Protein AF-A0A0G4NDV7-F1 (afdb_monomer)

Organism: Verticillium longisporum (NCBI:txid100787)

InterPro domains:
  IPR007145 Microtubule-associated protein, MAP65/Ase1/PRC1 [PTHR19321] (1-173)

pLDDT: mean 89.43, std 10.07, range [51.78, 98.06]

Mean predicted aligned error: 8.67 Å

Nearest PDB structures (foldseek):
  4l6y-assembly1_A  TM=6.689E-01  e=4.774E-05  Homo sapiens
  4l6y-assembly1_B  TM=6.711E-01  e=5.319E-05  Homo sapiens
  4l3i-assembly1_B  TM=6.789E-01  e=1.017E-04  Homo sapiens

Radius of gyration: 27.5 Å; Cα contacts (8 Å, |Δi|>4): 81; chains: 1; bounding box: 48×46×79 Å

Foldseek 3Di:
DVVLLVVLCVVVVPDPVVVVVLCVVLPDDDPVSVVSVVVSSVVSVVVCVVCLVVLLVVLLVLVVVLCVLVVPDPVRVVVLVLSPDPDRDPVSSVSSVVVSVVSVVVCVVCVVVSVLVVVLVVLVVLVVVLVVCVVDPVLVVCPDDVPDDNPPCPVVVSVVSVVCSVPVNVVSVVD

Solvent-accessible surface area (backbone atoms only — not comparable to full-atom values): 10126 Å² total; per-residue (Å²): 100,71,68,60,41,54,53,47,35,62,76,70,64,56,54,71,65,60,54,51,52,52,53,66,76,45,68,76,87,49,72,69,38,53,51,52,46,49,53,50,40,51,53,50,51,52,52,45,62,75,44,38,59,58,56,41,51,53,46,47,54,53,41,50,54,51,36,62,76,66,66,58,50,72,72,63,56,59,70,50,56,76,82,76,58,92,68,81,45,70,70,52,42,51,52,45,57,53,48,45,56,51,51,54,52,49,46,62,74,39,41,72,59,51,52,48,51,54,52,48,51,50,44,51,49,53,49,52,53,49,52,57,56,67,69,42,69,59,73,82,62,54,68,44,63,97,86,49,77,62,67,89,57,50,69,60,49,53,52,53,49,51,55,46,38,73,61,48,50,66,49,64,75,71,111

Structure (mmCIF, N/CA/C/O backbone):
data_AF-A0A0G4NDV7-F1
#
_entry.id   AF-A0A0G4NDV7-F1
#
loop_
_atom_site.group_PDB
_atom_site.id
_atom_site.type_symbol
_atom_site.label_atom_id
_atom_site.label_alt_id
_atom_site.label_comp_id
_atom_site.label_asym_id
_atom_site.label_entity_id
_atom_site.label_seq_id
_atom_site.pdbx_PDB_ins_code
_atom_site.Cartn_x
_atom_site.Cartn_y
_atom_site.Cartn_z
_atom_site.occupancy
_atom_site.B_iso_or_equiv
_atom_site.auth_seq_id
_atom_site.auth_comp_id
_atom_site.auth_asym_id
_atom_site.auth_atom_id
_atom_site.pdbx_PDB_model_num
ATOM 1 N N . LEU A 1 1 ? -10.153 -0.927 26.335 1.00 87.56 1 LEU A N 1
ATOM 2 C CA . LEU A 1 1 ? -11.016 0.203 25.924 1.00 87.56 1 LEU A CA 1
ATOM 3 C C . LEU A 1 1 ? -10.213 1.303 25.244 1.00 87.56 1 LEU A C 1
ATOM 5 O O . LEU A 1 1 ? -10.257 1.364 24.027 1.00 87.56 1 LEU A O 1
ATOM 9 N N . ARG A 1 2 ? -9.394 2.077 25.969 1.00 90.06 2 ARG A N 1
ATOM 10 C CA . ARG A 1 2 ? -8.620 3.187 25.383 1.00 90.06 2 ARG A CA 1
ATOM 11 C C . ARG A 1 2 ? -7.815 2.829 24.122 1.00 90.06 2 ARG A C 1
ATOM 13 O O . ARG A 1 2 ? -7.991 3.485 23.110 1.00 90.06 2 ARG A O 1
ATOM 20 N N . ALA A 1 3 ? -7.007 1.767 24.156 1.00 92.00 3 ALA A N 1
ATOM 21 C CA . ALA A 1 3 ? -6.219 1.348 22.989 1.00 92.00 3 ALA A CA 1
ATOM 22 C C . ALA A 1 3 ? -7.085 0.963 21.770 1.00 92.00 3 ALA A C 1
ATOM 24 O O . ALA A 1 3 ? -6.686 1.194 20.636 1.00 92.00 3 ALA A O 1
ATOM 25 N N . ALA A 1 4 ? -8.282 0.407 21.996 1.00 91.81 4 ALA A N 1
ATOM 26 C CA . ALA A 1 4 ? -9.210 0.060 20.918 1.00 91.81 4 ALA A CA 1
ATOM 27 C C . ALA A 1 4 ? -9.839 1.315 20.287 1.00 91.81 4 ALA A C 1
ATOM 29 O O . ALA A 1 4 ? -9.946 1.397 19.068 1.00 91.81 4 ALA A O 1
ATOM 30 N N . VAL A 1 5 ? -10.190 2.307 21.112 1.00 93.56 5 VAL A N 1
ATOM 31 C CA . VAL A 1 5 ? -10.668 3.623 20.655 1.00 93.56 5 VAL A CA 1
ATOM 32 C C . VAL A 1 5 ? -9.576 4.356 19.876 1.00 93.56 5 VAL A C 1
ATOM 34 O O . VAL A 1 5 ? -9.829 4.822 18.772 1.00 93.56 5 VAL A O 1
ATOM 37 N N . GLU A 1 6 ? -8.346 4.393 20.397 1.00 93.12 6 GLU A N 1
ATOM 38 C CA . GLU A 1 6 ? -7.205 5.016 19.713 1.00 93.12 6 GLU A CA 1
ATOM 39 C C . GLU A 1 6 ? -6.929 4.353 18.354 1.00 93.12 6 GLU A C 1
ATOM 41 O O . GLU A 1 6 ? -6.770 5.056 17.359 1.00 93.12 6 GLU A O 1
ATOM 46 N N . ALA A 1 7 ? -6.966 3.019 18.275 1.00 90.00 7 ALA A N 1
ATOM 47 C CA . ALA A 1 7 ? -6.807 2.302 17.010 1.00 90.00 7 ALA A CA 1
ATOM 48 C C . ALA A 1 7 ? -7.904 2.649 15.987 1.00 90.00 7 ALA A C 1
ATOM 50 O O . ALA A 1 7 ? -7.609 2.829 14.805 1.00 90.00 7 ALA A O 1
ATOM 51 N N . LEU A 1 8 ? -9.164 2.765 16.423 1.00 89.50 8 LEU A N 1
ATOM 52 C CA . LEU A 1 8 ? -10.262 3.161 15.539 1.00 89.50 8 LEU A CA 1
ATOM 53 C C . LEU A 1 8 ? -10.170 4.625 15.113 1.00 89.50 8 LEU A C 1
ATOM 55 O O . LEU A 1 8 ? -10.457 4.919 13.959 1.00 89.50 8 LEU A O 1
ATOM 59 N N . TRP A 1 9 ? -9.733 5.533 15.986 1.00 94.81 9 TRP A N 1
ATOM 60 C CA . TRP A 1 9 ? -9.498 6.925 15.607 1.00 94.81 9 TRP A CA 1
ATOM 61 C C . TRP A 1 9 ? -8.451 7.062 14.505 1.00 94.81 9 TRP A C 1
ATOM 63 O O . TRP A 1 9 ? -8.662 7.860 13.592 1.00 94.81 9 TRP A O 1
ATOM 73 N N . GLU A 1 10 ? -7.358 6.294 14.569 1.00 89.19 10 GLU A N 1
ATOM 74 C CA . GLU A 1 10 ? -6.357 6.272 13.496 1.00 89.19 10 GLU A CA 1
ATOM 75 C C . GLU A 1 10 ? -6.955 5.753 12.188 1.00 89.19 10 GLU A C 1
ATOM 77 O O . GLU A 1 10 ? -6.846 6.423 11.164 1.00 89.19 10 GLU A O 1
ATOM 82 N N . LYS A 1 11 ? -7.652 4.608 12.228 1.00 84.62 11 LYS A N 1
ATOM 83 C CA . LYS A 1 11 ? -8.267 4.014 11.029 1.00 84.62 11 LYS A CA 1
ATOM 84 C C . LYS A 1 11 ? -9.341 4.911 10.405 1.00 84.62 11 LYS A C 1
ATOM 86 O O . LYS A 1 11 ? -9.430 4.995 9.189 1.00 84.62 11 LYS A O 1
ATOM 91 N N . LEU A 1 12 ? -10.148 5.583 11.227 1.00 87.94 12 LEU A N 1
ATOM 92 C CA . LEU A 1 12 ? -11.235 6.465 10.784 1.00 87.94 12 LEU A CA 1
ATOM 93 C C . LEU A 1 12 ? -10.764 7.898 10.485 1.00 87.94 12 LEU A C 1
ATOM 95 O O . LEU A 1 12 ? -11.584 8.733 10.113 1.00 87.94 12 LEU A O 1
ATOM 99 N N . GLY A 1 13 ? -9.476 8.211 10.674 1.00 89.12 13 GLY A N 1
ATOM 100 C CA . GLY A 1 13 ? -8.935 9.543 10.400 1.00 89.12 13 GLY A CA 1
ATOM 101 C C . GLY A 1 13 ? -9.525 10.655 11.274 1.00 89.12 13 GLY A C 1
ATOM 102 O O . GLY A 1 13 ? -9.582 11.803 10.841 1.00 89.12 13 GLY A O 1
ATOM 103 N N . VAL A 1 14 ? -9.967 10.343 12.500 1.00 91.50 14 VAL A N 1
ATOM 104 C CA . VAL A 1 14 ? -10.573 11.333 13.414 1.00 91.50 14 VAL A CA 1
ATOM 105 C C . VAL A 1 14 ? -9.572 12.443 13.725 1.00 91.50 14 VAL A C 1
ATOM 107 O O . VAL A 1 14 ? -8.400 12.152 13.951 1.00 91.50 14 VAL A O 1
ATOM 110 N N . ASP A 1 15 ? -9.999 13.705 13.760 1.00 94.69 15 ASP A N 1
ATOM 111 C CA . ASP A 1 15 ? -9.076 14.829 13.934 1.00 94.69 15 ASP A CA 1
ATOM 112 C C . ASP A 1 15 ? -8.309 14.769 15.268 1.00 94.69 15 ASP A C 1
ATOM 114 O O . ASP A 1 15 ? -8.845 14.442 16.330 1.00 94.69 15 ASP A O 1
ATOM 118 N N . SER A 1 16 ? -7.029 15.143 15.232 1.00 90.81 16 SER A N 1
ATOM 119 C CA . SER A 1 16 ? -6.159 15.107 16.411 1.00 90.81 16 SER A CA 1
ATOM 120 C C . SER A 1 16 ? -6.626 16.037 17.543 1.00 90.81 16 SER A C 1
ATOM 122 O O . SER A 1 16 ? -6.352 15.758 18.715 1.00 90.81 16 SER A O 1
ATOM 124 N N . GLY A 1 17 ? -7.329 17.128 17.222 1.00 94.25 17 GLY A N 1
ATOM 125 C CA . GLY A 1 17 ? -7.952 18.031 18.184 1.00 94.25 17 GLY A CA 1
ATOM 126 C C . GLY A 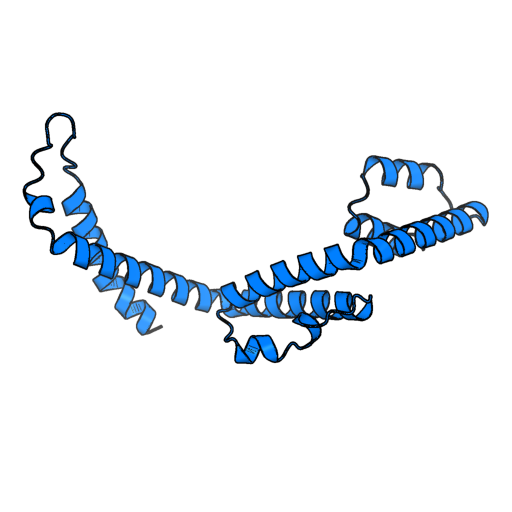1 17 ? -9.127 17.379 18.910 1.00 94.25 17 GLY A C 1
ATOM 127 O O . GLY A 1 17 ? -9.192 17.458 20.140 1.00 94.25 17 GLY A O 1
ATOM 128 N N . GLU A 1 18 ? -9.990 16.666 18.181 1.00 92.75 18 GLU A N 1
ATOM 129 C CA . GLU A 1 18 ? -11.097 15.880 18.750 1.00 92.75 18 GLU A CA 1
ATOM 130 C C . GLU A 1 18 ? -10.563 14.805 19.706 1.00 92.75 18 GLU A C 1
ATOM 132 O O . GLU A 1 18 ? -10.955 14.771 20.877 1.00 92.75 18 GLU A O 1
ATOM 137 N N . ARG A 1 19 ? -9.567 14.019 19.264 1.00 94.25 19 ARG A N 1
ATOM 138 C CA . ARG A 1 19 ? -8.914 12.986 20.093 1.00 94.25 19 ARG A CA 1
ATOM 139 C C . ARG A 1 19 ? -8.368 13.569 21.400 1.00 94.25 19 ARG A C 1
ATOM 141 O O . ARG A 1 19 ? -8.605 13.038 22.485 1.00 94.25 19 ARG A O 1
ATOM 148 N N . LYS A 1 20 ? -7.637 14.690 21.321 1.00 93.94 20 LYS A N 1
ATOM 149 C CA . LYS A 1 20 ? -7.052 15.354 22.501 1.00 93.94 20 LYS A CA 1
ATOM 150 C C . LYS A 1 20 ? -8.120 15.905 23.440 1.00 93.94 20 LYS A C 1
ATOM 152 O O . LYS A 1 20 ? -7.958 15.792 24.655 1.00 93.94 20 LYS A O 1
ATOM 157 N N . SER A 1 21 ? -9.182 16.501 22.901 1.00 95.19 21 SER A N 1
ATOM 158 C CA . SER A 1 21 ? -10.302 17.018 23.690 1.00 95.19 21 SER A CA 1
ATOM 159 C C . SER A 1 21 ? -10.967 15.897 24.494 1.00 95.19 21 SER A C 1
ATOM 161 O O . SER A 1 21 ? -11.078 15.999 25.718 1.00 95.19 21 SER A O 1
ATOM 163 N N . PHE A 1 22 ? -11.277 14.777 23.834 1.00 94.81 22 PHE A N 1
ATOM 164 C CA . PHE A 1 22 ? -11.865 13.600 24.471 1.00 94.81 22 PHE A CA 1
ATOM 165 C C . PHE A 1 22 ? -10.965 13.026 25.576 1.00 94.81 22 PHE A C 1
ATOM 167 O O . PHE A 1 22 ? -11.403 12.834 26.712 1.00 94.81 22 PHE A O 1
ATOM 174 N N . LEU A 1 23 ? -9.676 12.809 25.284 1.00 93.88 23 LEU A N 1
ATOM 175 C CA . LEU A 1 23 ? -8.715 12.288 26.266 1.00 93.88 23 LEU A CA 1
ATOM 176 C C . LEU A 1 23 ? -8.540 13.223 27.472 1.00 93.88 23 LEU A C 1
ATOM 178 O O . LEU A 1 23 ? -8.346 12.758 28.596 1.00 93.88 23 LEU A O 1
ATOM 182 N N . ASN A 1 24 ? -8.607 14.540 27.263 1.00 93.81 24 ASN A N 1
ATOM 183 C CA . ASN A 1 24 ? -8.515 15.519 28.343 1.00 93.81 24 ASN A CA 1
ATOM 184 C C . ASN A 1 24 ? -9.774 15.549 29.220 1.00 93.81 24 ASN A C 1
ATOM 186 O O . ASN A 1 24 ? -9.647 15.699 30.436 1.00 93.81 24 ASN A O 1
ATOM 190 N N . ALA A 1 25 ? -10.960 15.372 28.633 1.00 92.06 25 ALA A N 1
ATOM 191 C CA . ALA A 1 25 ? -12.232 15.307 29.358 1.00 92.06 25 ALA A CA 1
ATOM 192 C C . ALA A 1 25 ? -12.406 13.999 30.159 1.00 92.06 25 ALA A C 1
ATOM 194 O O . ALA A 1 25 ? -13.078 13.973 31.198 1.00 92.06 25 ALA A O 1
ATOM 195 N N . ASN A 1 26 ? -11.756 12.921 29.709 1.00 91.69 26 ASN A N 1
ATOM 196 C CA . ASN A 1 26 ? -11.893 11.570 30.258 1.00 91.69 26 ASN A CA 1
ATOM 197 C C . ASN A 1 26 ? -10.594 11.044 30.891 1.00 91.69 26 ASN A C 1
ATOM 199 O O . ASN A 1 26 ? -10.199 9.894 30.706 1.00 91.69 26 ASN A O 1
ATOM 203 N N . ARG A 1 27 ? -9.930 11.890 31.690 1.00 89.12 27 ARG A N 1
ATOM 204 C CA . ARG A 1 27 ? -8.762 11.496 32.494 1.00 89.12 27 ARG A CA 1
ATOM 205 C C . ARG A 1 27 ? -9.177 10.644 33.701 1.00 89.12 27 ARG A C 1
ATOM 207 O O . ARG A 1 27 ? -10.112 10.994 34.416 1.00 89.12 27 ARG A O 1
ATOM 214 N N . GLY A 1 28 ? -8.428 9.572 33.966 1.00 87.75 28 GLY A N 1
ATOM 215 C CA . GLY A 1 28 ? -8.652 8.658 35.095 1.00 87.75 28 GLY A CA 1
ATOM 216 C C . GLY A 1 28 ? -9.306 7.332 34.689 1.00 87.75 28 GLY A C 1
ATOM 217 O O . GLY A 1 28 ? -9.376 7.005 33.508 1.00 87.75 28 GLY A O 1
ATOM 218 N N . CYS A 1 29 ? -9.747 6.551 35.678 1.00 86.25 29 CYS A N 1
ATOM 219 C CA . CYS A 1 29 ? -10.294 5.198 35.496 1.00 86.25 29 CYS A CA 1
ATOM 220 C C . CYS A 1 29 ? -11.592 4.945 36.290 1.00 86.25 29 CYS A C 1
ATOM 222 O O . CYS A 1 29 ? -11.868 3.818 36.693 1.00 86.25 29 CYS A O 1
ATOM 224 N N . GLY A 1 30 ? -12.387 5.989 36.547 1.00 92.19 30 GLY A N 1
ATOM 225 C CA . GLY A 1 30 ? -13.683 5.848 37.211 1.00 92.19 30 GLY A CA 1
ATOM 226 C C . GLY A 1 30 ? -14.771 5.303 36.281 1.00 92.19 30 GLY A C 1
ATOM 227 O O . GLY A 1 30 ? -14.635 5.337 35.059 1.00 92.19 30 GLY A O 1
ATOM 228 N N . LEU A 1 31 ? -15.890 4.863 36.867 1.00 92.38 31 LEU A N 1
ATOM 229 C CA . LEU A 1 31 ? -17.064 4.347 36.142 1.00 92.38 31 LEU A CA 1
ATOM 230 C C . LEU A 1 31 ? -17.556 5.301 35.045 1.00 92.38 31 LEU A C 1
ATOM 232 O O . LEU A 1 31 ? -17.865 4.853 33.949 1.00 92.38 31 LEU A O 1
ATOM 236 N N . ARG A 1 32 ? -17.553 6.620 35.301 1.00 93.88 32 ARG A N 1
ATOM 237 C CA . ARG A 1 32 ? -17.895 7.617 34.273 1.00 93.88 32 ARG A CA 1
ATOM 238 C C . ARG A 1 32 ? -16.966 7.504 33.066 1.00 93.88 32 ARG A C 1
ATOM 240 O O . ARG A 1 32 ? -17.448 7.432 31.952 1.00 93.88 32 ARG A O 1
ATOM 247 N N . GLN A 1 33 ? -15.648 7.475 33.279 1.00 93.38 33 GLN A N 1
ATOM 248 C CA . GLN A 1 33 ? -14.694 7.387 32.170 1.00 93.38 33 GLN A CA 1
ATOM 249 C C . GLN A 1 33 ? -14.837 6.066 31.415 1.00 93.38 33 GLN A C 1
ATOM 251 O O . GLN A 1 33 ? -14.751 6.073 30.196 1.00 93.38 33 GLN A O 1
ATOM 256 N N . ILE A 1 34 ? -15.063 4.953 32.121 1.00 92.69 34 ILE A N 1
ATOM 257 C CA . ILE A 1 34 ? -15.289 3.650 31.484 1.00 92.69 34 ILE A CA 1
ATOM 258 C C . ILE A 1 34 ? -16.484 3.733 30.530 1.00 92.69 34 ILE A C 1
ATOM 260 O O . ILE A 1 34 ? -16.307 3.430 29.354 1.00 92.69 34 ILE A O 1
ATOM 264 N N . ASN A 1 35 ? -17.629 4.236 31.002 1.00 94.88 35 ASN A N 1
ATOM 265 C CA . ASN A 1 35 ? -18.830 4.389 30.178 1.00 94.88 35 ASN A CA 1
ATOM 266 C C . ASN A 1 35 ? -18.578 5.294 28.963 1.00 94.88 35 ASN A C 1
ATOM 268 O O . ASN A 1 35 ? -18.926 4.932 27.851 1.00 94.88 35 ASN A O 1
ATOM 272 N N . GLU A 1 36 ? -17.890 6.424 29.141 1.00 95.81 36 GLU A N 1
ATOM 273 C CA . GLU A 1 36 ? -17.568 7.339 28.033 1.00 95.81 36 GLU A CA 1
ATOM 274 C C . GLU A 1 36 ? -16.689 6.664 26.969 1.00 95.81 36 G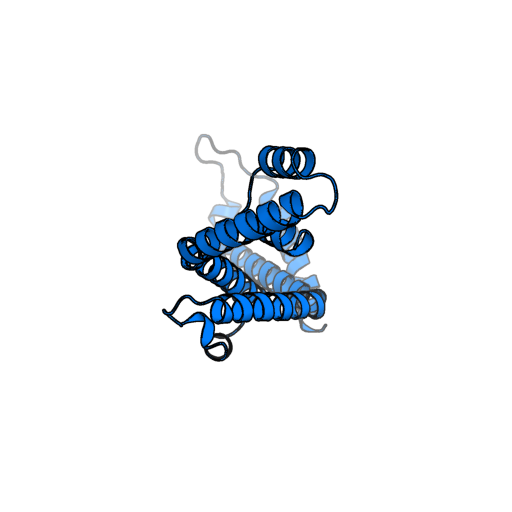LU A C 1
ATOM 276 O O . GLU A 1 36 ? -16.888 6.858 25.773 1.00 95.81 36 GLU A O 1
ATOM 281 N N . PHE A 1 37 ? -15.715 5.844 27.383 1.00 95.12 37 PHE A N 1
ATOM 282 C CA . PHE A 1 37 ? -14.899 5.067 26.448 1.00 95.12 37 PHE A CA 1
ATOM 283 C C . PHE A 1 37 ? -15.690 3.943 25.764 1.00 95.12 37 PHE A C 1
ATOM 285 O O . PHE A 1 37 ? -15.353 3.593 24.636 1.00 95.12 37 PHE A O 1
ATOM 292 N N . GLU A 1 38 ? -16.688 3.355 26.422 1.00 95.31 38 GLU A N 1
ATOM 293 C CA . GLU A 1 38 ? -17.580 2.354 25.822 1.00 95.31 38 GLU A CA 1
ATOM 294 C C . GLU A 1 38 ? -18.532 2.988 24.804 1.00 95.31 38 GLU A C 1
ATOM 296 O O . GLU A 1 38 ? -18.651 2.475 23.691 1.00 95.31 38 GLU A O 1
ATOM 301 N N . ASP A 1 39 ? -19.126 4.134 25.139 1.00 95.81 39 ASP A N 1
ATOM 302 C CA . ASP A 1 39 ? -19.997 4.905 24.249 1.00 95.81 39 ASP A CA 1
ATOM 303 C C . ASP A 1 39 ? -19.229 5.391 23.015 1.00 95.81 39 ASP A C 1
ATOM 305 O O . ASP A 1 39 ? -19.688 5.230 21.881 1.00 95.81 39 ASP A O 1
ATOM 309 N N . GLU A 1 40 ? -18.016 5.916 23.208 1.00 95.75 40 GLU A N 1
ATOM 310 C CA . GLU A 1 40 ? -17.153 6.323 22.098 1.00 95.75 40 GLU A CA 1
ATOM 311 C C . GLU A 1 40 ? -16.740 5.123 21.239 1.00 95.75 40 GLU A C 1
ATOM 313 O O . GLU A 1 40 ? -16.762 5.196 20.011 1.00 95.75 40 GLU A O 1
ATOM 318 N N . LEU A 1 41 ? -16.420 3.982 21.856 1.00 94.81 41 LEU A N 1
ATOM 319 C CA . LEU A 1 41 ? -16.113 2.760 21.117 1.00 94.81 41 LEU A CA 1
ATOM 320 C C . LEU A 1 41 ? -17.316 2.287 20.285 1.00 94.81 41 LEU A C 1
ATOM 322 O O . LEU A 1 41 ? -17.143 1.890 19.132 1.00 94.81 41 LEU A O 1
ATOM 326 N N . ALA A 1 42 ? -18.531 2.345 20.835 1.00 95.12 42 ALA A N 1
ATOM 327 C CA . ALA A 1 42 ? -19.756 2.005 20.119 1.00 95.12 42 ALA A CA 1
ATOM 328 C C . ALA A 1 42 ? -20.004 2.960 18.940 1.00 95.12 42 ALA A C 1
ATOM 330 O O . ALA A 1 42 ? -20.266 2.500 17.826 1.00 95.12 42 ALA A O 1
ATOM 331 N N . ARG A 1 43 ? -19.836 4.273 19.154 1.00 95.19 43 ARG A N 1
ATOM 332 C CA . ARG A 1 43 ? -19.934 5.297 18.102 1.00 95.19 43 ARG A CA 1
ATOM 333 C C . ARG A 1 43 ? -18.958 5.026 16.958 1.00 95.19 43 ARG A C 1
ATOM 335 O O . ARG A 1 43 ? -19.359 5.051 15.795 1.00 95.19 43 ARG A O 1
ATOM 342 N N . LEU A 1 44 ? -17.692 4.752 17.274 1.00 94.00 44 LEU A N 1
ATOM 343 C CA . LEU A 1 44 ? -16.658 4.493 16.271 1.00 94.00 44 LEU A CA 1
ATOM 344 C C . LEU A 1 44 ? -16.899 3.186 15.511 1.00 94.00 44 LEU A C 1
ATOM 346 O O . LEU A 1 44 ? -16.688 3.147 14.303 1.00 94.00 44 LEU A O 1
ATOM 350 N N . ASN A 1 45 ? -17.370 2.130 16.178 1.00 90.94 45 ASN A N 1
ATOM 351 C CA . ASN A 1 45 ? -17.723 0.879 15.504 1.00 90.94 45 ASN A CA 1
ATOM 352 C C . ASN A 1 45 ? -18.893 1.060 14.531 1.00 90.94 45 ASN A C 1
ATOM 354 O O . ASN A 1 45 ? -18.849 0.543 13.415 1.00 90.94 45 ASN A O 1
ATOM 358 N N . GLU A 1 46 ? -19.914 1.826 14.913 1.00 92.25 46 GLU A N 1
ATOM 359 C CA . GLU A 1 46 ? -21.027 2.129 14.014 1.00 92.25 46 GLU A CA 1
ATOM 360 C C . GLU A 1 46 ? -20.563 2.979 12.822 1.00 92.25 46 GLU A C 1
ATOM 362 O O . GLU A 1 46 ? -20.896 2.673 11.676 1.00 92.25 46 GLU A O 1
ATOM 367 N N . LEU A 1 47 ? -19.712 3.981 13.063 1.00 91.56 47 LEU A N 1
ATOM 368 C CA . LEU A 1 47 ? -19.116 4.780 11.993 1.00 91.56 47 LEU A CA 1
ATOM 369 C C . LEU A 1 47 ? -18.260 3.924 11.049 1.00 91.56 47 LEU A C 1
ATOM 371 O O . LEU A 1 47 ? -18.330 4.083 9.829 1.00 91.56 47 LEU A O 1
ATOM 375 N N . LYS A 1 48 ? -17.478 2.987 11.593 1.00 88.94 48 LYS A N 1
ATOM 376 C CA . LYS A 1 48 ? -16.700 2.028 10.804 1.00 88.94 48 LYS A CA 1
ATOM 377 C C . LYS A 1 48 ? -17.616 1.172 9.936 1.00 88.94 48 LYS A C 1
ATOM 379 O O . LYS A 1 48 ? -17.346 1.023 8.751 1.00 88.94 48 LYS A O 1
ATOM 384 N N . ARG A 1 49 ? -18.711 0.650 10.493 1.00 88.38 49 ARG A N 1
ATOM 385 C CA . ARG A 1 49 ? -19.683 -0.175 9.761 1.00 88.38 49 ARG A CA 1
ATOM 386 C C . ARG A 1 49 ? -20.327 0.590 8.604 1.00 88.38 49 ARG A C 1
ATOM 388 O O . ARG A 1 49 ? -20.474 0.036 7.520 1.00 88.38 49 ARG A O 1
ATOM 395 N N . GLN A 1 50 ? -20.670 1.860 8.813 1.00 90.06 50 GLN A N 1
ATOM 396 C CA . GLN A 1 50 ? -21.229 2.725 7.768 1.00 90.06 50 GLN A CA 1
ATOM 397 C C . GLN A 1 50 ? -20.227 2.987 6.633 1.00 90.06 50 GLN A C 1
ATOM 399 O O . GLN A 1 50 ? -20.604 2.998 5.462 1.00 90.06 50 GLN A O 1
ATOM 404 N N . ASN A 1 51 ? -18.944 3.129 6.969 1.00 90.00 51 ASN A N 1
ATOM 405 C CA . ASN A 1 51 ? -17.871 3.418 6.013 1.00 90.00 51 ASN A CA 1
ATOM 406 C C . ASN A 1 51 ? -17.090 2.175 5.562 1.00 90.00 51 ASN A C 1
ATOM 408 O O . ASN A 1 51 ? -16.066 2.298 4.898 1.00 90.00 51 ASN A O 1
ATOM 412 N N . LEU A 1 52 ? -17.561 0.971 5.894 1.00 91.69 52 LEU A N 1
ATOM 413 C CA . LEU A 1 52 ? -16.812 -0.267 5.679 1.00 91.69 52 LEU A CA 1
ATOM 414 C C . LEU A 1 52 ? -16.475 -0.516 4.208 1.00 91.69 52 LEU A C 1
ATOM 416 O O . LEU A 1 52 ? -15.398 -1.014 3.894 1.00 91.69 52 LEU A O 1
ATOM 420 N N . HIS A 1 53 ? -17.388 -0.126 3.321 1.00 91.12 53 HIS A N 1
ATOM 421 C CA . HIS A 1 53 ? -17.187 -0.191 1.882 1.00 91.12 53 HIS A CA 1
ATOM 422 C C . HIS A 1 53 ? -15.972 0.630 1.435 1.00 91.12 53 HIS A C 1
ATOM 424 O O . HIS A 1 53 ? -15.144 0.106 0.706 1.00 91.12 53 HIS A O 1
ATOM 430 N N . LEU A 1 54 ? -15.797 1.855 1.944 1.00 92.06 54 LEU A N 1
ATOM 431 C CA . LEU A 1 54 ? -14.646 2.699 1.608 1.00 92.06 54 LEU A CA 1
ATOM 432 C C . LEU A 1 54 ? -13.330 2.035 2.017 1.00 92.06 54 LEU A C 1
ATOM 434 O O . LEU A 1 54 ? -12.405 1.975 1.219 1.00 92.06 54 LEU A O 1
ATOM 438 N N . PHE A 1 55 ? -13.267 1.461 3.223 1.00 91.81 55 PHE A N 1
ATOM 439 C CA . PHE A 1 55 ? -12.056 0.784 3.694 1.00 91.81 55 PHE A CA 1
ATOM 440 C C . PHE A 1 55 ? -11.695 -0.443 2.857 1.00 91.81 55 PHE A C 1
ATOM 442 O O . PHE A 1 55 ? -10.518 -0.689 2.606 1.00 91.81 55 PHE A O 1
ATOM 449 N N . VAL A 1 56 ? -12.692 -1.225 2.439 1.00 94.88 56 VAL A N 1
ATOM 450 C CA . VAL A 1 56 ? -12.454 -2.391 1.581 1.00 94.88 56 VAL A CA 1
ATOM 451 C C . VAL A 1 56 ? -12.031 -1.954 0.181 1.00 94.88 56 VAL A C 1
ATOM 453 O O . VAL A 1 56 ? -11.092 -2.534 -0.352 1.00 94.88 56 VAL A O 1
ATOM 456 N N . GLU A 1 57 ? -12.655 -0.927 -0.398 1.00 94.69 57 GLU A N 1
ATOM 457 C CA . GLU A 1 57 ? -12.241 -0.406 -1.705 1.00 94.69 57 GLU A CA 1
ATOM 458 C C . GLU A 1 57 ? -10.821 0.176 -1.665 1.00 94.69 57 GLU A C 1
ATOM 460 O O . GLU A 1 57 ? -10.000 -0.168 -2.512 1.00 94.69 57 GLU A O 1
ATOM 465 N N . ASP A 1 58 ? -10.470 0.960 -0.644 1.00 94.44 58 ASP A N 1
ATOM 466 C CA . ASP A 1 58 ? -9.100 1.457 -0.450 1.00 94.44 58 ASP A CA 1
ATOM 467 C C . ASP A 1 58 ? -8.095 0.305 -0.310 1.00 94.44 58 ASP A C 1
ATOM 469 O O . ASP A 1 58 ? -7.013 0.324 -0.907 1.00 94.44 58 ASP A O 1
ATOM 473 N N . ALA A 1 59 ? -8.462 -0.743 0.433 1.00 95.94 59 ALA A N 1
ATOM 474 C CA . ALA A 1 59 ? -7.641 -1.940 0.554 1.00 95.94 59 ALA A CA 1
ATOM 475 C C . ALA A 1 59 ? -7.489 -2.673 -0.792 1.00 95.94 59 ALA A C 1
ATOM 477 O O . ALA A 1 59 ? -6.400 -3.155 -1.096 1.00 95.94 59 ALA A O 1
ATOM 478 N N . ARG A 1 60 ? -8.531 -2.723 -1.631 1.00 97.44 60 ARG A N 1
ATOM 479 C CA . ARG A 1 60 ? -8.464 -3.295 -2.989 1.00 97.44 60 ARG A CA 1
ATOM 480 C C . ARG A 1 60 ? -7.569 -2.489 -3.914 1.00 97.44 60 ARG A C 1
ATOM 482 O O . ARG A 1 60 ? -6.760 -3.087 -4.616 1.00 97.44 60 ARG A O 1
ATOM 489 N N . TYR A 1 61 ? -7.645 -1.159 -3.877 1.00 97.50 61 TYR A N 1
ATOM 490 C CA . TYR A 1 61 ? -6.698 -0.314 -4.606 1.00 97.50 61 TYR A CA 1
ATOM 491 C C . TYR A 1 61 ? -5.267 -0.615 -4.174 1.00 97.50 61 TYR A C 1
ATOM 493 O O . TYR A 1 61 ? -4.399 -0.827 -5.020 1.00 97.50 61 TYR A O 1
ATOM 501 N N . LYS A 1 62 ? -5.026 -0.719 -2.861 1.00 97.12 62 LYS A N 1
ATOM 502 C CA . LYS A 1 62 ? -3.691 -1.041 -2.358 1.00 97.12 62 LYS A CA 1
ATOM 503 C C . LYS A 1 62 ? -3.217 -2.427 -2.790 1.00 97.12 62 LYS A C 1
ATOM 505 O O . LYS A 1 62 ? -2.042 -2.613 -3.108 1.00 97.12 62 LYS A O 1
ATOM 510 N N . LEU A 1 63 ? -4.129 -3.391 -2.799 1.00 97.56 63 LEU A N 1
ATOM 511 C CA . LEU A 1 63 ? -3.871 -4.750 -3.241 1.00 97.56 63 LEU A CA 1
ATOM 512 C C . LEU A 1 63 ? -3.491 -4.782 -4.727 1.00 97.56 63 LEU A C 1
ATOM 514 O O . LEU A 1 63 ? -2.478 -5.386 -5.070 1.00 97.56 63 LEU A O 1
ATOM 518 N N . GLN A 1 64 ? -4.226 -4.055 -5.574 1.00 97.50 64 GLN A N 1
ATOM 519 C CA . GLN A 1 64 ? -3.923 -3.924 -6.998 1.00 97.50 64 GLN A CA 1
ATOM 520 C C . GLN A 1 64 ? -2.537 -3.307 -7.230 1.00 97.50 64 GLN A C 1
ATOM 522 O O . GLN A 1 64 ? -1.751 -3.856 -7.996 1.00 97.50 64 GLN A O 1
ATOM 527 N N . GLU A 1 65 ? -2.188 -2.226 -6.520 1.00 97.38 65 GLU A N 1
ATOM 528 C CA . GLU A 1 65 ? -0.843 -1.634 -6.609 1.00 97.38 65 GLU A CA 1
ATOM 529 C C . GLU A 1 65 ? 0.260 -2.653 -6.288 1.00 97.38 65 GLU A C 1
ATOM 531 O O . GLU A 1 65 ? 1.317 -2.666 -6.923 1.00 97.38 65 GLU A O 1
ATOM 536 N N . LEU A 1 66 ? 0.039 -3.493 -5.273 1.00 97.56 66 LEU A N 1
ATOM 537 C CA . LEU A 1 66 ? 0.999 -4.515 -4.866 1.00 97.56 66 LEU A CA 1
ATOM 538 C C . LEU A 1 66 ? 1.082 -5.650 -5.881 1.00 97.56 66 LEU A C 1
ATOM 540 O O . LEU A 1 66 ? 2.185 -6.113 -6.162 1.00 97.56 66 LEU A O 1
ATOM 544 N N . TRP A 1 67 ? -0.047 -6.079 -6.439 1.00 97.38 67 TRP A N 1
ATOM 545 C CA . TRP A 1 67 ? -0.089 -7.072 -7.506 1.00 97.38 67 TRP A CA 1
ATOM 546 C C . TRP A 1 67 ? 0.669 -6.602 -8.747 1.00 97.38 67 TRP A C 1
ATOM 548 O O . TRP A 1 67 ? 1.522 -7.339 -9.245 1.00 97.38 67 TRP A O 1
ATOM 558 N N . ASP A 1 68 ? 0.451 -5.357 -9.173 1.00 95.12 68 ASP A N 1
ATOM 559 C CA . ASP A 1 68 ? 1.160 -4.749 -10.300 1.00 95.12 68 ASP A CA 1
ATOM 560 C C . ASP A 1 68 ? 2.666 -4.647 -10.017 1.00 95.12 68 ASP A C 1
ATOM 562 O O . ASP A 1 68 ? 3.493 -5.032 -10.846 1.00 95.12 68 ASP A O 1
ATOM 566 N N . ALA A 1 69 ? 3.041 -4.178 -8.820 1.00 94.19 69 ALA A N 1
ATOM 567 C CA . ALA A 1 69 ? 4.440 -4.025 -8.414 1.00 94.19 69 ALA A CA 1
ATOM 568 C C . ALA A 1 69 ? 5.187 -5.361 -8.273 1.00 94.19 69 ALA A C 1
ATOM 570 O O . ALA A 1 69 ? 6.410 -5.410 -8.409 1.00 94.19 69 ALA A O 1
ATOM 571 N N . LEU A 1 70 ? 4.467 -6.439 -7.964 1.00 94.88 70 LEU A N 1
ATOM 572 C CA . LEU A 1 70 ? 5.005 -7.793 -7.859 1.00 94.88 70 LEU A CA 1
ATOM 573 C C . LEU A 1 70 ? 4.880 -8.588 -9.164 1.00 94.88 70 LEU A C 1
ATOM 575 O O . LEU A 1 70 ? 5.385 -9.710 -9.219 1.00 94.88 70 LEU A O 1
ATOM 579 N N . TYR A 1 71 ? 4.257 -8.007 -10.193 1.00 92.81 71 TYR A N 1
ATOM 580 C CA . TYR A 1 71 ? 3.977 -8.643 -11.477 1.00 92.81 71 TYR A CA 1
ATOM 581 C C . TYR A 1 71 ? 3.194 -9.958 -11.345 1.00 92.81 71 TYR A C 1
ATOM 583 O O . TYR A 1 71 ? 3.508 -10.927 -12.037 1.00 92.81 71 TYR A O 1
ATOM 591 N N . LEU A 1 72 ? 2.198 -9.995 -10.451 1.00 94.69 72 LEU A N 1
ATOM 592 C CA . LEU A 1 72 ? 1.315 -11.156 -10.327 1.00 94.69 72 LEU A CA 1
ATOM 593 C C . LEU A 1 72 ? 0.504 -11.349 -11.611 1.00 94.69 72 LEU A C 1
ATOM 595 O O . LEU A 1 72 ? 0.064 -10.390 -12.245 1.00 94.69 72 LEU A O 1
ATOM 599 N N . SER A 1 73 ? 0.307 -12.609 -11.977 1.00 95.19 73 SER A N 1
ATOM 600 C CA . SER A 1 73 ? -0.598 -13.009 -13.052 1.00 95.19 73 SER A CA 1
ATOM 601 C C . SER A 1 73 ? -2.061 -12.941 -12.610 1.00 95.19 73 SER A C 1
ATOM 603 O O . SER A 1 73 ? -2.363 -13.002 -11.420 1.00 95.19 73 SER A O 1
ATOM 605 N N . GLU A 1 74 ? -2.982 -12.863 -13.573 1.00 94.00 74 GLU A N 1
ATOM 606 C CA . GLU A 1 74 ? -4.426 -12.895 -13.293 1.00 94.00 74 GLU A CA 1
ATOM 607 C C . GLU A 1 74 ? -4.827 -14.158 -12.515 1.00 94.00 74 GLU A C 1
ATOM 609 O O . GLU A 1 74 ? -5.605 -14.070 -11.568 1.00 94.00 74 GLU A O 1
ATOM 614 N N . ASP A 1 75 ? -4.236 -15.310 -12.847 1.00 95.62 75 ASP A N 1
ATOM 615 C CA . ASP A 1 75 ? -4.485 -16.572 -12.145 1.00 95.62 75 ASP A CA 1
ATOM 616 C C . ASP A 1 75 ? -4.095 -16.481 -10.659 1.00 95.62 75 ASP A C 1
ATOM 618 O O . ASP A 1 75 ? -4.877 -16.874 -9.795 1.00 95.62 75 ASP A O 1
ATOM 622 N N . GLU A 1 76 ? -2.933 -15.897 -10.341 1.00 93.19 76 GLU A N 1
ATOM 623 C CA . GLU A 1 76 ? -2.490 -15.678 -8.954 1.00 93.19 76 GLU A CA 1
ATOM 624 C C . GLU A 1 76 ? -3.375 -14.662 -8.215 1.00 93.19 76 GLU A C 1
ATOM 626 O O . GLU A 1 76 ? -3.641 -14.822 -7.024 1.00 93.19 76 GLU A O 1
ATOM 631 N N . MET A 1 77 ? -3.858 -13.621 -8.903 1.00 94.06 77 MET A N 1
ATOM 632 C CA . MET A 1 77 ? -4.788 -12.646 -8.314 1.00 94.06 77 MET A CA 1
ATOM 633 C C . MET A 1 77 ? -6.125 -13.305 -7.944 1.00 94.06 77 MET A C 1
ATOM 635 O O . MET A 1 77 ? -6.694 -13.018 -6.888 1.00 9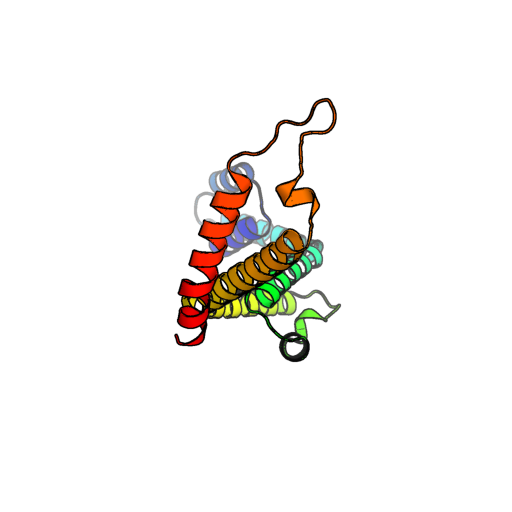4.06 77 MET A O 1
ATOM 639 N N . LEU A 1 78 ? -6.611 -14.226 -8.784 1.00 94.50 78 LEU A N 1
ATOM 640 C CA . LEU A 1 78 ? -7.861 -14.956 -8.567 1.00 94.50 78 LEU A CA 1
ATOM 641 C C . LEU A 1 78 ? -7.800 -15.937 -7.385 1.00 94.50 78 LEU A C 1
ATOM 643 O O . LEU A 1 78 ? -8.849 -16.279 -6.830 1.00 94.50 78 LEU A O 1
ATOM 647 N N . GLU A 1 79 ? -6.608 -16.355 -6.944 1.00 95.44 79 GLU A N 1
ATOM 648 C CA . GLU A 1 79 ? -6.458 -17.194 -5.746 1.00 95.44 79 GLU A CA 1
ATOM 649 C C . GLU A 1 79 ? -6.941 -16.475 -4.475 1.00 95.44 79 GLU A C 1
ATOM 651 O O . GLU A 1 79 ? -7.506 -17.103 -3.571 1.00 95.44 79 GLU A O 1
ATOM 656 N N . PHE A 1 80 ? -6.802 -15.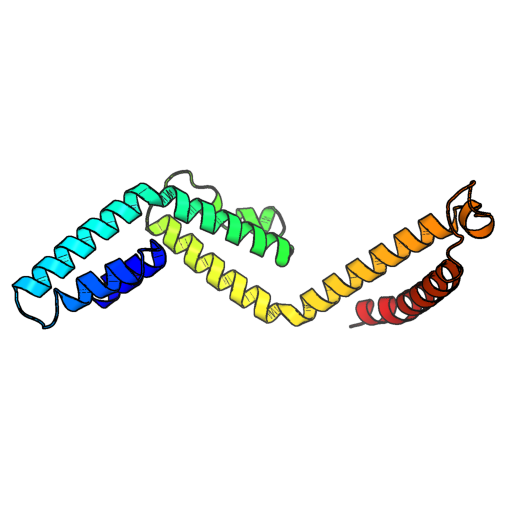146 -4.410 1.00 96.62 80 PHE A N 1
ATOM 657 C CA . PHE A 1 80 ? -7.335 -14.344 -3.312 1.00 96.62 80 PHE A CA 1
ATOM 658 C C . PHE A 1 80 ? -8.803 -13.969 -3.561 1.00 96.62 80 PHE A C 1
ATOM 660 O O . PHE A 1 80 ? -9.169 -12.813 -3.772 1.00 96.62 80 PHE A O 1
ATOM 667 N N . THR A 1 81 ? -9.676 -14.974 -3.456 1.00 95.69 81 THR A N 1
ATOM 668 C CA . THR A 1 81 ? -11.136 -14.825 -3.620 1.00 95.69 81 THR A CA 1
ATOM 669 C C . THR A 1 81 ? -11.789 -13.663 -2.843 1.00 95.69 81 THR A C 1
ATOM 671 O O . THR A 1 81 ? -12.734 -13.081 -3.385 1.00 95.69 81 THR A O 1
ATOM 674 N N . PRO A 1 82 ? -11.325 -13.240 -1.639 1.00 96.25 82 PRO A N 1
ATOM 675 C CA . PRO A 1 82 ? -11.918 -12.097 -0.943 1.00 96.25 82 PRO A CA 1
ATOM 676 C C . PRO A 1 82 ? -11.862 -10.776 -1.730 1.00 96.25 82 PRO A C 1
ATOM 678 O O . PRO A 1 82 ? -12.745 -9.935 -1.539 1.00 96.25 82 PRO A O 1
ATOM 681 N N . ALA A 1 83 ? -10.907 -10.597 -2.652 1.00 93.94 83 ALA A N 1
ATOM 682 C CA . ALA A 1 83 ? -10.838 -9.399 -3.496 1.00 93.94 83 ALA A CA 1
ATOM 683 C C . ALA A 1 83 ? -12.099 -9.179 -4.347 1.00 93.94 83 ALA A C 1
ATOM 685 O O . ALA A 1 83 ? -12.393 -8.041 -4.697 1.00 93.94 83 ALA A O 1
ATOM 686 N N . PHE A 1 84 ? -12.884 -10.228 -4.609 1.00 94.06 84 PHE A N 1
ATOM 687 C CA . PHE A 1 84 ? -14.041 -10.193 -5.512 1.00 94.06 84 PHE A CA 1
ATOM 688 C C . PHE A 1 84 ? -15.394 -10.302 -4.788 1.00 94.06 84 PHE A C 1
ATOM 690 O O . PHE A 1 84 ? -16.426 -10.498 -5.421 1.00 94.06 84 PHE A O 1
ATOM 697 N N . SER A 1 85 ? -15.411 -10.219 -3.454 1.00 94.62 85 SER A N 1
ATOM 698 C CA . SER A 1 85 ? -16.645 -10.313 -2.661 1.00 94.62 85 SER A CA 1
ATOM 699 C C . SER A 1 85 ? -17.423 -8.994 -2.620 1.00 94.62 85 SER A C 1
ATOM 701 O O . SER A 1 85 ? -16.899 -7.991 -2.146 1.00 94.62 85 SER A O 1
ATOM 703 N N . ASP A 1 86 ? -18.708 -8.992 -2.967 1.00 92.19 86 ASP A N 1
ATOM 704 C CA . ASP A 1 86 ? -19.566 -7.798 -2.827 1.00 92.19 86 ASP A CA 1
ATOM 705 C C . ASP A 1 86 ? -20.117 -7.600 -1.397 1.00 92.19 86 ASP A C 1
ATOM 707 O O . ASP A 1 86 ? -20.852 -6.652 -1.113 1.00 92.19 86 ASP A O 1
ATOM 711 N N . VAL A 1 87 ? -19.790 -8.508 -0.470 1.00 92.69 87 VAL A N 1
ATOM 712 C CA . VAL A 1 87 ? -20.299 -8.486 0.909 1.00 92.69 87 VAL A CA 1
ATOM 713 C C . VAL A 1 87 ? -19.282 -7.850 1.851 1.00 92.69 87 VAL A C 1
ATOM 715 O O . VAL A 1 87 ? -18.373 -8.513 2.355 1.00 92.69 87 VAL A O 1
ATOM 718 N N . TYR A 1 88 ? -19.481 -6.569 2.150 1.00 90.88 88 TYR A N 1
ATOM 719 C CA . TYR A 1 88 ? -18.645 -5.821 3.087 1.00 90.88 88 TYR A CA 1
ATOM 720 C C . TYR A 1 88 ? -18.865 -6.285 4.534 1.00 90.88 88 TYR A C 1
ATOM 722 O O . TYR A 1 88 ? -19.947 -6.133 5.102 1.00 90.88 88 TYR A O 1
ATOM 730 N N . SER A 1 89 ? -17.819 -6.847 5.141 1.00 92.25 89 SER A N 1
ATOM 731 C CA . SER A 1 89 ? -17.806 -7.295 6.538 1.00 92.25 89 SER A CA 1
ATOM 732 C C . SER A 1 89 ? -16.443 -7.037 7.184 1.00 92.25 89 SER A C 1
ATOM 734 O O . SER A 1 89 ? -15.439 -6.888 6.488 1.00 92.25 89 SER A O 1
ATOM 736 N N . ASP A 1 90 ? -16.392 -6.979 8.516 1.00 90.31 90 ASP A N 1
ATOM 737 C CA . ASP A 1 90 ? -15.122 -6.801 9.231 1.00 90.31 90 ASP A CA 1
ATOM 738 C C . ASP A 1 90 ? -14.131 -7.928 8.923 1.00 90.31 90 ASP A C 1
ATOM 740 O O . ASP A 1 90 ? -12.945 -7.668 8.743 1.00 90.31 90 ASP A O 1
ATOM 744 N N . ALA A 1 91 ? -14.625 -9.163 8.789 1.00 93.88 91 ALA A N 1
ATOM 745 C CA . ALA A 1 91 ? -13.814 -10.310 8.393 1.00 93.88 91 ALA A CA 1
ATOM 746 C C . ALA A 1 91 ? -13.237 -10.146 6.978 1.00 93.88 91 ALA A C 1
ATOM 748 O O . ALA A 1 91 ? -12.097 -10.538 6.730 1.00 93.88 91 ALA A O 1
ATOM 749 N N . LEU A 1 92 ? -14.002 -9.539 6.059 1.00 95.19 92 LEU A N 1
ATOM 750 C CA . LEU A 1 92 ? -13.517 -9.226 4.717 1.00 95.19 92 LEU A CA 1
ATOM 751 C C . LEU A 1 92 ? -12.380 -8.204 4.776 1.00 95.19 92 LEU A C 1
ATOM 753 O O . LEU A 1 92 ? -11.329 -8.433 4.182 1.00 95.19 92 LEU A O 1
ATOM 757 N N . LEU A 1 93 ? -12.575 -7.102 5.505 1.00 94.19 93 LEU A N 1
ATOM 758 C CA . LEU A 1 93 ? -11.551 -6.071 5.660 1.00 94.19 93 LEU A CA 1
ATOM 759 C C . LEU A 1 93 ? -10.283 -6.636 6.317 1.00 94.19 93 LEU A C 1
ATOM 761 O O . LEU A 1 93 ? -9.186 -6.396 5.825 1.00 94.19 93 LEU A O 1
ATOM 765 N N . GLU A 1 94 ? -10.419 -7.445 7.370 1.00 94.25 94 GLU A N 1
ATOM 766 C CA . GLU A 1 94 ? -9.276 -8.082 8.036 1.00 94.25 94 GLU A CA 1
ATOM 767 C C . GLU A 1 94 ? -8.504 -9.016 7.089 1.00 94.25 94 GLU A C 1
ATOM 769 O O . GLU A 1 94 ? -7.271 -9.034 7.101 1.00 94.25 94 GLU A O 1
ATOM 774 N N . ALA A 1 95 ? -9.207 -9.772 6.239 1.00 97.38 95 ALA A N 1
ATOM 775 C CA . ALA A 1 95 ? -8.565 -10.609 5.229 1.00 97.38 95 ALA A CA 1
ATOM 776 C C . ALA A 1 95 ? -7.729 -9.774 4.244 1.00 97.38 95 ALA A C 1
ATOM 778 O O . ALA A 1 95 ? -6.608 -10.169 3.927 1.00 97.38 95 ALA A O 1
ATOM 779 N N . HIS A 1 96 ? -8.231 -8.610 3.813 1.00 97.62 96 HIS A N 1
ATOM 780 C CA . HIS A 1 96 ? -7.480 -7.695 2.947 1.00 97.62 96 HIS A CA 1
ATOM 781 C C . HIS A 1 96 ? -6.270 -7.096 3.671 1.00 97.62 96 HIS A C 1
ATOM 783 O O . HIS A 1 96 ? -5.168 -7.136 3.135 1.00 97.62 96 HIS A O 1
ATOM 789 N N . GLU A 1 97 ? -6.440 -6.596 4.901 1.00 95.44 97 GLU A N 1
ATOM 790 C CA . GLU A 1 97 ? -5.339 -6.032 5.699 1.00 95.44 97 GLU A CA 1
ATOM 791 C C . GLU A 1 97 ? -4.201 -7.054 5.884 1.00 95.44 97 GLU A C 1
ATOM 793 O O . GLU A 1 97 ? -3.021 -6.723 5.748 1.00 95.44 97 GLU A O 1
ATOM 798 N N . ARG A 1 98 ? -4.548 -8.320 6.144 1.00 97.50 98 ARG A N 1
ATOM 799 C CA . ARG A 1 98 ? -3.574 -9.407 6.299 1.00 97.50 98 ARG A CA 1
ATOM 800 C C . ARG A 1 98 ? -2.852 -9.729 4.994 1.00 97.50 98 ARG A C 1
ATOM 802 O O . ARG A 1 98 ? -1.642 -9.953 5.013 1.00 97.50 98 ARG A O 1
ATOM 809 N N . GLU A 1 99 ? -3.583 -9.770 3.885 1.00 97.88 99 GLU A N 1
ATOM 810 C CA . GLU A 1 99 ? -3.003 -10.078 2.580 1.00 97.88 99 GLU A CA 1
ATOM 811 C C . GLU A 1 99 ? -2.089 -8.953 2.085 1.00 97.88 99 GLU A C 1
ATOM 813 O O . GLU A 1 99 ? -0.986 -9.224 1.613 1.00 97.88 99 GLU A O 1
ATOM 818 N N . ILE A 1 100 ? -2.477 -7.693 2.297 1.00 98.06 100 ILE A N 1
ATOM 819 C CA . ILE A 1 100 ? -1.626 -6.525 2.034 1.00 98.06 100 ILE A CA 1
ATOM 820 C C . ILE A 1 100 ? -0.314 -6.646 2.810 1.00 98.06 100 ILE A C 1
ATOM 822 O O . ILE A 1 100 ? 0.755 -6.590 2.206 1.00 98.06 100 ILE A O 1
ATOM 826 N N . ALA A 1 101 ? -0.372 -6.901 4.122 1.00 97.75 101 ALA A N 1
ATOM 827 C CA . ALA A 1 101 ? 0.833 -7.048 4.940 1.00 97.75 101 ALA A CA 1
ATOM 828 C C . ALA A 1 101 ? 1.738 -8.198 4.452 1.00 97.75 101 ALA A C 1
ATOM 830 O O . ALA A 1 101 ? 2.967 -8.081 4.447 1.00 97.75 101 ALA A O 1
ATOM 831 N N . ARG A 1 102 ? 1.141 -9.312 4.004 1.00 97.81 102 ARG A N 1
ATOM 832 C CA . ARG A 1 102 ? 1.877 -10.438 3.413 1.00 97.81 102 ARG A CA 1
ATOM 833 C C . ARG A 1 102 ? 2.581 -10.025 2.119 1.00 97.81 102 ARG A C 1
ATOM 835 O O . ARG A 1 102 ? 3.764 -10.324 1.954 1.00 97.81 102 ARG A O 1
ATOM 842 N N . LEU A 1 103 ? 1.879 -9.351 1.211 1.00 97.75 103 LEU A N 1
ATOM 843 C CA . LEU A 1 103 ? 2.422 -8.916 -0.077 1.00 97.75 103 LEU A CA 1
ATOM 844 C C . LEU A 1 103 ? 3.487 -7.828 0.079 1.00 97.75 103 LEU A C 1
ATOM 846 O O . LEU A 1 103 ? 4.496 -7.871 -0.622 1.00 97.75 103 LEU A O 1
ATOM 850 N N . GLU A 1 104 ? 3.330 -6.907 1.028 1.00 97.81 104 GLU A N 1
ATOM 851 C CA . GLU A 1 104 ? 4.363 -5.925 1.371 1.00 97.81 104 GLU A CA 1
ATOM 852 C C . GLU A 1 104 ? 5.650 -6.609 1.843 1.00 97.81 104 GLU A C 1
ATOM 854 O O . GLU A 1 104 ? 6.736 -6.283 1.360 1.00 97.81 104 GLU A O 1
ATOM 859 N N . ALA A 1 105 ? 5.540 -7.623 2.708 1.00 97.69 105 ALA A N 1
ATOM 860 C CA . ALA A 1 105 ? 6.695 -8.405 3.141 1.00 97.69 105 ALA A CA 1
ATOM 861 C C . ALA A 1 105 ? 7.359 -9.157 1.973 1.00 97.69 105 ALA A C 1
ATOM 863 O O . ALA A 1 105 ? 8.587 -9.193 1.875 1.00 97.69 105 ALA A O 1
ATOM 864 N N . VAL A 1 106 ? 6.567 -9.730 1.060 1.00 96.50 106 VAL A N 1
ATOM 865 C CA . VAL A 1 106 ? 7.081 -10.395 -0.151 1.00 96.50 106 VAL A CA 1
ATOM 866 C C . VAL A 1 106 ? 7.787 -9.400 -1.071 1.00 96.50 106 VAL A C 1
ATOM 868 O O . VAL A 1 106 ? 8.860 -9.705 -1.595 1.00 96.50 106 VAL A O 1
ATOM 871 N N . ARG A 1 107 ? 7.221 -8.206 -1.258 1.00 96.44 107 ARG A N 1
ATOM 872 C CA . ARG A 1 107 ? 7.818 -7.137 -2.063 1.00 96.44 107 ARG A CA 1
ATOM 873 C C . ARG A 1 107 ? 9.159 -6.699 -1.499 1.00 96.44 107 ARG A C 1
ATOM 875 O O . ARG A 1 107 ? 10.106 -6.576 -2.267 1.00 96.44 107 ARG A O 1
ATOM 882 N N . GLU A 1 108 ? 9.257 -6.531 -0.185 1.00 96.56 108 GLU A N 1
ATOM 883 C CA . GLU A 1 108 ? 10.516 -6.172 0.470 1.00 96.56 108 GLU A CA 1
ATOM 884 C C . GLU A 1 108 ? 11.576 -7.265 0.278 1.00 96.56 108 GLU A C 1
ATOM 886 O O . GLU A 1 108 ? 12.700 -6.990 -0.138 1.00 96.56 108 GLU A O 1
ATOM 891 N N . GLN A 1 109 ? 11.205 -8.534 0.472 1.00 96.12 109 GLN A N 1
ATOM 892 C CA . GLN A 1 109 ? 12.113 -9.667 0.249 1.00 96.12 109 GLN A CA 1
ATOM 893 C C . GLN A 1 109 ? 12.595 -9.759 -1.205 1.00 96.12 109 GLN A C 1
ATOM 895 O O . GLN A 1 109 ? 13.743 -10.123 -1.462 1.00 96.12 109 GLN A O 1
ATOM 900 N N . ARG A 1 110 ? 11.724 -9.435 -2.167 1.00 95.31 110 ARG A N 1
ATOM 901 C CA . ARG A 1 110 ? 12.016 -9.491 -3.607 1.00 95.31 110 ARG A CA 1
ATOM 902 C C . ARG A 1 110 ? 12.592 -8.189 -4.163 1.00 95.31 110 ARG A C 1
ATOM 904 O O . ARG A 1 110 ? 12.955 -8.166 -5.339 1.00 95.31 110 ARG A O 1
ATOM 911 N N . ALA A 1 111 ? 12.728 -7.138 -3.353 1.00 94.44 111 ALA A N 1
ATOM 912 C CA . ALA A 1 111 ? 13.162 -5.815 -3.798 1.00 94.44 111 ALA A CA 1
ATOM 913 C C . ALA A 1 111 ? 14.458 -5.825 -4.638 1.00 94.44 111 ALA A C 1
ATOM 915 O O . ALA A 1 111 ? 14.484 -5.142 -5.666 1.00 94.44 111 ALA A O 1
ATOM 916 N N . PRO A 1 112 ? 15.505 -6.621 -4.314 1.00 93.88 112 PRO A N 1
ATOM 917 C CA . PRO A 1 112 ? 16.710 -6.680 -5.143 1.00 93.88 112 PRO A CA 1
ATOM 918 C C . PRO A 1 112 ? 16.445 -7.202 -6.562 1.00 93.88 112 PRO A C 1
ATOM 920 O O . PRO A 1 112 ? 16.967 -6.654 -7.530 1.00 93.88 112 PRO A O 1
ATOM 923 N N . ILE A 1 113 ? 15.608 -8.234 -6.693 1.00 93.19 113 ILE A N 1
ATOM 924 C CA . ILE A 1 113 ? 15.267 -8.841 -7.986 1.00 93.19 113 ILE A CA 1
ATOM 925 C C . ILE A 1 113 ? 14.352 -7.906 -8.776 1.00 93.19 113 ILE A C 1
ATOM 927 O O . ILE A 1 113 ? 14.579 -7.684 -9.963 1.00 93.19 1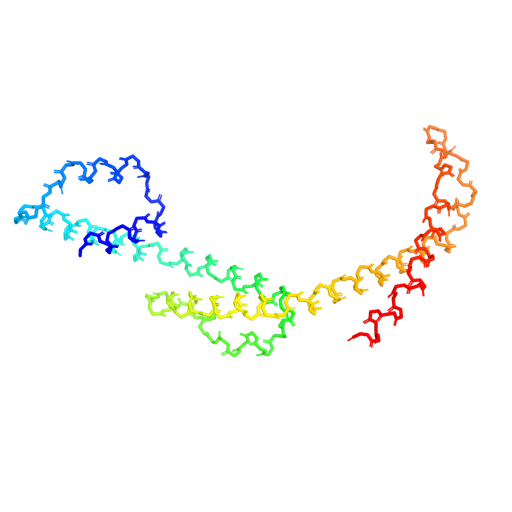13 ILE A O 1
ATOM 931 N N . LEU A 1 114 ? 13.357 -7.302 -8.122 1.00 93.44 114 LEU A N 1
ATOM 932 C CA . LEU A 1 114 ? 12.468 -6.325 -8.758 1.00 93.44 114 LEU A CA 1
ATOM 933 C C . LEU A 1 114 ? 13.258 -5.134 -9.320 1.00 93.44 114 LEU A C 1
ATOM 935 O O . LEU A 1 114 ? 13.023 -4.726 -10.453 1.00 93.44 114 LEU A O 1
ATOM 939 N N . ALA A 1 115 ? 14.278 -4.655 -8.602 1.00 92.56 115 ALA A N 1
ATOM 940 C CA . ALA A 1 115 ? 15.159 -3.600 -9.100 1.00 92.56 115 ALA A CA 1
ATOM 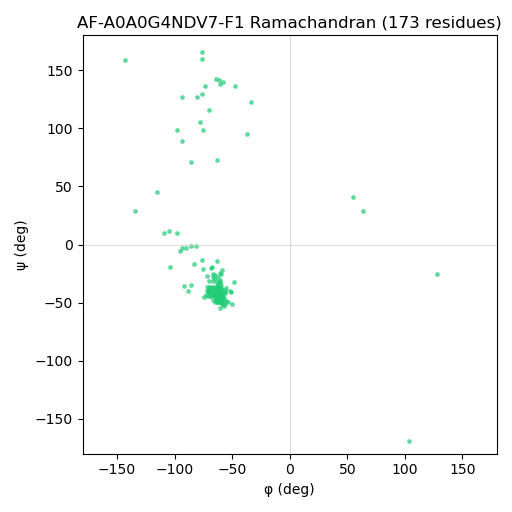941 C C . ALA A 1 115 ? 15.938 -4.012 -10.366 1.00 92.56 115 ALA A C 1
ATOM 943 O O . ALA A 1 115 ? 16.145 -3.186 -11.260 1.00 92.56 115 ALA A O 1
ATOM 944 N N . LEU A 1 116 ? 16.361 -5.279 -10.475 1.00 93.06 116 LEU A N 1
ATOM 945 C CA . LEU A 1 116 ? 16.980 -5.807 -11.697 1.00 93.06 116 LEU A CA 1
ATOM 946 C C . LEU A 1 116 ? 15.974 -5.870 -12.850 1.00 93.06 116 LEU A C 1
ATOM 948 O O . LEU A 1 116 ? 16.303 -5.447 -13.961 1.00 93.06 116 LEU A O 1
ATOM 95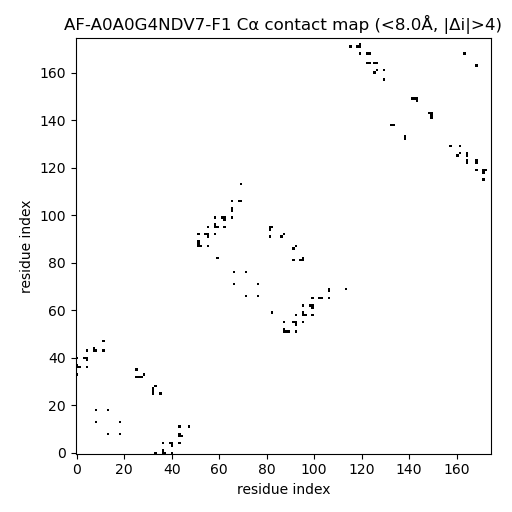2 N N . VAL A 1 117 ? 14.745 -6.324 -12.586 1.00 92.19 117 VAL A N 1
ATOM 953 C CA . VAL A 1 117 ? 13.655 -6.364 -13.574 1.00 92.19 117 VAL A CA 1
ATOM 954 C C . VAL A 1 117 ? 13.348 -4.963 -14.103 1.00 92.19 117 VAL A C 1
ATOM 956 O O . VAL A 1 117 ? 13.330 -4.760 -15.318 1.00 92.19 117 VAL A O 1
ATOM 959 N N . ASP A 1 118 ? 13.181 -3.979 -13.222 1.00 91.38 118 ASP A N 1
ATOM 960 C CA . ASP A 1 118 ? 12.882 -2.597 -13.606 1.00 91.38 118 ASP A CA 1
ATOM 961 C C . ASP A 1 118 ? 14.028 -1.981 -14.416 1.00 91.38 118 ASP A C 1
ATOM 963 O O . ASP A 1 118 ? 13.811 -1.316 -15.437 1.00 91.38 118 ASP A O 1
ATOM 967 N N . LYS A 1 119 ? 15.275 -2.263 -14.021 1.00 91.88 119 LYS A N 1
ATOM 968 C CA . LYS A 1 119 ? 16.460 -1.836 -14.766 1.00 91.88 119 LYS A CA 1
ATOM 969 C C . LYS A 1 119 ? 16.522 -2.479 -16.153 1.00 91.88 119 LYS A C 1
ATOM 971 O O . LYS A 1 119 ? 16.816 -1.788 -17.130 1.00 91.88 119 LYS A O 1
ATOM 976 N N . HIS A 1 120 ? 16.228 -3.774 -16.256 1.00 93.38 120 HIS A N 1
ATOM 977 C CA . HIS A 1 120 ? 16.174 -4.487 -17.529 1.00 93.38 120 HIS A CA 1
ATOM 978 C C . HIS A 1 120 ? 15.086 -3.913 -18.446 1.00 93.38 120 HIS A C 1
ATOM 980 O O . HIS A 1 120 ? 15.350 -3.640 -19.619 1.00 93.38 120 HIS A O 1
ATOM 986 N N . ARG A 1 121 ? 13.878 -3.683 -17.915 1.00 91.56 121 ARG A N 1
ATOM 987 C CA . ARG A 1 121 ? 12.753 -3.089 -18.653 1.00 91.56 121 ARG A CA 1
ATOM 988 C C . ARG A 1 121 ? 13.087 -1.691 -19.159 1.00 91.56 121 ARG A C 1
ATOM 990 O O . ARG A 1 121 ? 12.894 -1.427 -20.341 1.00 91.56 121 ARG A O 1
ATOM 997 N N . THR A 1 122 ? 13.672 -0.848 -18.311 1.00 92.69 122 THR A N 1
ATOM 998 C CA . THR A 1 122 ? 14.098 0.510 -18.688 1.00 92.69 122 THR A CA 1
ATOM 999 C C . THR A 1 122 ? 15.122 0.477 -19.821 1.00 92.69 122 THR A C 1
ATOM 1001 O O . THR A 1 122 ? 14.941 1.130 -20.839 1.00 92.69 122 THR A O 1
ATOM 1004 N N . LEU A 1 123 ? 16.173 -0.341 -19.702 1.00 92.31 123 LEU A N 1
ATOM 1005 C CA . LEU A 1 123 ? 17.200 -0.442 -20.746 1.00 92.31 123 LEU A CA 1
ATOM 1006 C C . LEU A 1 123 ? 16.670 -1.049 -22.053 1.00 92.31 123 LEU A C 1
ATOM 1008 O O . LEU A 1 123 ? 17.158 -0.709 -23.130 1.00 92.31 123 LEU A O 1
ATOM 1012 N N . THR A 1 124 ? 15.695 -1.955 -21.965 1.00 92.81 124 THR A N 1
ATOM 1013 C CA . THR A 1 124 ? 15.019 -2.529 -23.137 1.00 92.81 124 THR A CA 1
ATOM 1014 C C . THR A 1 124 ? 14.168 -1.474 -23.837 1.00 92.81 124 THR A C 1
ATOM 1016 O O . THR A 1 124 ? 14.253 -1.334 -25.053 1.00 92.81 124 THR A O 1
ATOM 1019 N N . HIS A 1 125 ? 13.419 -0.682 -23.072 1.00 93.62 125 HIS A N 1
ATOM 1020 C CA . HIS A 1 125 ? 12.646 0.436 -23.595 1.00 93.62 125 HIS A CA 1
ATOM 1021 C C . HIS A 1 125 ? 13.551 1.491 -24.253 1.00 93.62 125 HIS A C 1
ATOM 1023 O O . HIS A 1 125 ? 13.360 1.808 -25.425 1.00 93.62 125 HIS A O 1
ATOM 1029 N N . ASP A 1 126 ? 14.613 1.924 -23.565 1.00 91.75 126 ASP A N 1
ATOM 1030 C CA . ASP A 1 126 ? 15.613 2.862 -24.093 1.00 91.75 126 ASP A CA 1
ATOM 1031 C C . ASP A 1 126 ? 16.239 2.359 -25.407 1.00 91.75 126 ASP A C 1
ATOM 1033 O O . ASP A 1 126 ? 16.531 3.136 -26.320 1.00 91.75 126 ASP A O 1
ATOM 1037 N N . ARG A 1 127 ? 16.474 1.044 -25.520 1.00 92.50 127 ARG A N 1
ATOM 1038 C CA . ARG A 1 127 ? 16.984 0.410 -26.744 1.00 92.50 127 ARG A CA 1
ATOM 1039 C C . ARG A 1 127 ? 15.993 0.542 -27.889 1.00 92.50 127 ARG A C 1
ATOM 1041 O O . ARG A 1 127 ? 16.416 0.855 -29.002 1.00 92.50 127 ARG A O 1
ATOM 1048 N N . ASP A 1 128 ? 14.719 0.286 -27.630 1.00 92.50 128 ASP A N 1
ATOM 1049 C CA . ASP A 1 128 ? 13.675 0.303 -28.649 1.00 92.50 128 ASP A CA 1
ATOM 1050 C C . ASP A 1 128 ? 13.397 1.741 -29.120 1.00 92.50 128 ASP A C 1
ATOM 1052 O O . ASP A 1 128 ? 13.336 1.992 -30.327 1.00 92.50 128 ASP A O 1
ATOM 1056 N N . GLU A 1 129 ? 13.378 2.716 -28.205 1.00 91.06 129 GLU A N 1
ATOM 1057 C CA . GLU A 1 129 ? 13.304 4.146 -28.539 1.00 91.06 129 GLU A CA 1
ATOM 1058 C C . GLU A 1 129 ? 14.525 4.625 -29.338 1.00 91.06 129 GLU A C 1
ATOM 1060 O O . GLU A 1 129 ? 14.408 5.352 -30.335 1.00 91.06 129 GLU A O 1
ATOM 1065 N N . LEU A 1 130 ? 15.727 4.201 -28.938 1.00 89.38 130 LEU A N 1
ATOM 1066 C CA . LEU A 1 130 ? 16.952 4.517 -29.663 1.00 89.38 130 LEU A CA 1
ATOM 1067 C C . LEU A 1 130 ? 16.948 3.894 -31.066 1.00 89.38 130 LEU A C 1
ATOM 1069 O O . LEU A 1 130 ? 17.389 4.530 -32.023 1.00 89.38 130 LEU A O 1
ATOM 1073 N N . ALA A 1 131 ? 16.458 2.663 -31.210 1.00 89.56 131 ALA A N 1
ATOM 1074 C CA . ALA A 1 131 ? 16.326 2.008 -32.504 1.00 89.56 131 ALA A CA 1
ATOM 1075 C C . ALA A 1 131 ? 15.355 2.781 -33.409 1.00 89.56 131 ALA A C 1
ATOM 1077 O O . ALA A 1 131 ? 15.740 3.135 -34.526 1.00 89.56 131 ALA A O 1
ATOM 1078 N N . ALA A 1 132 ? 14.169 3.130 -32.902 1.00 88.31 132 ALA A N 1
ATOM 1079 C CA . ALA A 1 132 ? 13.163 3.904 -33.627 1.00 88.31 132 ALA A CA 1
ATOM 1080 C C . ALA A 1 132 ? 13.703 5.274 -34.072 1.00 88.31 132 ALA A C 1
ATOM 1082 O O . ALA A 1 132 ? 13.681 5.611 -35.256 1.00 88.31 132 ALA A O 1
ATOM 1083 N N . SER A 1 133 ? 14.290 6.036 -33.145 1.00 84.56 133 SER A N 1
ATOM 1084 C CA . SER A 1 133 ? 14.899 7.336 -33.451 1.00 84.56 133 SER A CA 1
ATOM 1085 C C . SER A 1 133 ? 16.109 7.232 -34.381 1.00 84.56 133 SER A C 1
ATOM 1087 O O . SER A 1 133 ? 16.398 8.180 -35.104 1.00 84.56 133 SER A O 1
ATOM 1089 N N . SER A 1 134 ? 16.822 6.100 -34.408 1.00 81.50 134 SER A N 1
ATOM 1090 C CA . SER A 1 134 ? 17.964 5.899 -35.309 1.00 81.50 134 SER A CA 1
ATOM 1091 C C . SER A 1 134 ? 17.601 5.646 -36.765 1.00 81.50 134 SER A C 1
ATOM 1093 O O . SER A 1 134 ? 18.433 5.902 -37.637 1.00 81.50 134 SER A O 1
ATOM 1095 N N . GLN A 1 135 ? 16.369 5.212 -37.026 1.00 82.00 135 GLN A N 1
ATOM 1096 C CA . GLN A 1 135 ? 15.844 5.017 -38.376 1.00 82.00 135 GLN A CA 1
ATOM 1097 C C . GLN A 1 135 ? 15.319 6.318 -39.006 1.00 82.00 135 GLN A C 1
ATOM 1099 O O . GLN A 1 135 ? 15.178 6.398 -40.224 1.00 82.00 135 GLN A O 1
ATOM 1104 N N . ASP A 1 136 ? 15.079 7.360 -38.207 1.00 79.62 136 ASP A N 1
ATOM 1105 C CA . ASP A 1 136 ? 14.606 8.655 -38.692 1.00 79.62 136 ASP A CA 1
ATOM 1106 C C . ASP A 1 136 ? 15.744 9.480 -39.324 1.00 79.62 136 ASP A C 1
ATOM 1108 O O . ASP A 1 136 ? 16.573 10.074 -38.635 1.00 79.62 136 ASP A O 1
ATOM 1112 N N . ALA A 1 137 ? 15.774 9.574 -40.657 1.00 71.75 137 ALA A N 1
ATOM 1113 C CA . ALA A 1 137 ? 16.772 10.357 -41.393 1.00 71.75 137 ALA A CA 1
ATOM 1114 C C . ALA A 1 137 ? 16.750 11.863 -41.047 1.00 71.75 137 ALA A C 1
ATOM 1116 O O . ALA A 1 137 ? 17.778 12.544 -41.167 1.00 71.75 137 ALA A O 1
ATOM 1117 N N . SER A 1 138 ? 15.617 12.390 -40.564 1.00 72.12 138 SER A N 1
ATOM 1118 C CA . SER A 1 138 ? 15.489 13.791 -40.149 1.00 72.12 138 SER A CA 1
ATOM 1119 C C . SER A 1 138 ? 16.321 14.111 -38.899 1.00 72.12 138 SER A C 1
ATOM 1121 O O . SER A 1 138 ? 16.716 15.261 -38.698 1.00 72.12 138 SER A O 1
ATOM 1123 N N . ARG A 1 139 ? 16.724 13.095 -38.122 1.00 71.25 139 ARG A N 1
ATOM 1124 C CA . ARG A 1 139 ? 17.580 13.240 -36.931 1.00 71.25 139 ARG A CA 1
ATOM 1125 C C . ARG A 1 139 ? 18.956 13.845 -37.224 1.00 71.25 139 ARG A C 1
ATOM 1127 O O . ARG A 1 139 ? 19.528 14.520 -36.372 1.00 71.25 139 ARG A O 1
ATOM 1134 N N . LEU A 1 140 ? 19.498 13.578 -38.418 1.00 67.19 140 LEU A N 1
ATOM 1135 C CA . LEU A 1 140 ? 20.799 14.079 -38.880 1.00 67.19 140 LEU A CA 1
ATOM 1136 C C . LEU A 1 140 ? 20.661 15.466 -39.515 1.00 67.19 140 LEU A C 1
ATOM 1138 O O . LEU A 1 140 ? 21.555 16.304 -39.399 1.00 67.19 140 LEU A O 1
ATOM 1142 N N . MET A 1 141 ? 19.530 15.678 -40.190 1.00 64.56 141 MET A N 1
ATOM 1143 C CA . MET A 1 141 ? 19.257 16.814 -41.064 1.00 64.56 141 MET A CA 1
ATOM 1144 C C . MET A 1 141 ? 18.312 17.848 -40.444 1.00 64.56 141 MET A C 1
ATOM 1146 O O . MET A 1 141 ? 17.874 18.738 -41.170 1.00 64.56 141 MET A O 1
ATOM 1150 N N . MET A 1 142 ? 18.015 17.779 -39.135 1.00 57.59 142 MET A N 1
ATOM 1151 C CA . MET A 1 142 ? 17.276 18.809 -38.386 1.00 57.59 142 MET A CA 1
ATOM 1152 C C . MET A 1 142 ? 18.069 20.129 -38.366 1.00 57.59 142 MET A C 1
ATOM 1154 O O . MET A 1 142 ? 18.669 20.567 -37.382 1.00 57.59 142 MET A O 1
ATOM 1158 N N . ARG A 1 143 ? 18.088 20.783 -39.523 1.00 52.88 143 ARG A N 1
ATOM 1159 C CA . ARG A 1 143 ? 18.304 22.202 -39.703 1.00 52.88 143 ARG A CA 1
ATOM 1160 C C . ARG A 1 143 ? 16.979 22.800 -39.274 1.00 52.88 143 ARG A C 1
ATOM 1162 O O . ARG A 1 143 ? 16.016 22.706 -40.025 1.00 52.88 143 ARG A O 1
ATOM 1169 N N . GLY A 1 144 ? 16.929 23.269 -38.029 1.00 53.38 144 GLY A N 1
ATOM 1170 C CA . GLY A 1 144 ? 15.716 23.762 -37.388 1.00 53.38 144 GLY A CA 1
ATOM 1171 C C . GLY A 1 144 ? 14.781 24.449 -38.372 1.00 53.38 144 GLY A C 1
ATOM 1172 O O . GLY A 1 144 ? 15.186 25.390 -39.065 1.00 53.38 144 GLY A O 1
ATOM 1173 N N . GLN A 1 145 ? 13.549 23.951 -38.467 1.00 55.66 145 GLN A N 1
ATOM 1174 C CA . GLN A 1 145 ? 12.504 24.708 -39.134 1.00 55.66 145 GLN A CA 1
ATOM 1175 C C . GLN A 1 145 ? 12.389 26.042 -38.392 1.00 55.66 145 GLN A C 1
ATOM 1177 O O . GLN A 1 145 ? 12.586 26.100 -37.180 1.00 55.66 145 GLN A O 1
ATOM 1182 N N . LYS A 1 146 ? 12.201 27.122 -39.149 1.00 51.78 146 LYS A N 1
ATOM 1183 C CA . LYS A 1 146 ? 12.305 28.527 -38.730 1.00 51.78 146 LYS A CA 1
ATOM 1184 C C . LYS A 1 146 ? 11.768 28.757 -37.296 1.00 51.78 146 LYS A C 1
ATOM 1186 O O . LYS A 1 146 ? 10.574 28.949 -37.119 1.00 51.78 146 LYS A O 1
ATOM 1191 N N . GLY A 1 147 ? 12.656 28.738 -36.293 1.00 56.75 147 GLY A N 1
ATOM 1192 C CA . GLY A 1 147 ? 12.315 28.932 -34.873 1.00 56.75 147 GLY A CA 1
ATOM 1193 C C . GLY A 1 147 ? 12.821 27.852 -33.905 1.00 56.75 147 GLY A C 1
ATOM 1194 O O . GLY A 1 147 ? 13.072 28.170 -32.745 1.00 56.75 147 GLY A O 1
ATOM 1195 N N . GLU A 1 148 ? 13.061 26.618 -34.353 1.00 58.00 148 GLU A N 1
ATOM 1196 C CA . GLU A 1 148 ? 13.548 25.540 -33.480 1.00 58.00 148 GLU A CA 1
ATOM 1197 C C . GLU A 1 148 ? 15.079 25.440 -33.499 1.00 58.00 148 GLU A C 1
ATOM 1199 O O . GLU A 1 148 ? 15.720 25.363 -34.549 1.00 58.00 148 GLU A O 1
ATOM 1204 N N . ARG A 1 149 ? 15.706 25.474 -32.319 1.00 56.97 149 ARG A N 1
ATOM 1205 C CA . ARG A 1 149 ? 17.161 25.326 -32.185 1.00 56.97 149 ARG A CA 1
ATOM 1206 C C . ARG A 1 149 ? 17.536 23.855 -32.367 1.00 56.97 149 ARG A C 1
ATOM 1208 O O . ARG A 1 149 ? 16.998 22.992 -31.684 1.00 56.97 149 ARG A O 1
ATOM 1215 N N . ARG A 1 150 ? 18.511 23.585 -33.244 1.00 63.53 150 ARG A N 1
ATOM 1216 C CA . ARG A 1 150 ? 19.228 22.298 -33.309 1.00 63.53 150 ARG A CA 1
ATOM 1217 C C . ARG A 1 150 ? 19.660 21.906 -31.892 1.00 63.53 150 ARG A C 1
ATOM 1219 O O . ARG A 1 150 ? 20.175 22.760 -31.176 1.00 63.53 150 ARG A O 1
ATOM 1226 N N . ASP A 1 151 ? 19.491 20.638 -31.519 1.00 69.50 151 ASP A N 1
ATOM 1227 C CA . ASP A 1 151 ? 20.006 20.076 -30.265 1.00 69.50 151 ASP A CA 1
ATOM 1228 C C . ASP A 1 151 ? 21.383 19.434 -30.524 1.00 69.50 151 ASP A C 1
ATOM 1230 O O . ASP A 1 151 ? 21.470 18.255 -30.890 1.00 69.50 151 ASP A O 1
ATOM 1234 N N . PRO A 1 152 ? 22.492 20.193 -30.406 1.00 70.75 152 PRO A N 1
ATOM 1235 C CA . PRO A 1 152 ? 23.830 19.707 -30.737 1.00 70.75 152 PRO A CA 1
ATOM 1236 C C . PRO A 1 152 ? 24.295 18.545 -29.846 1.00 70.75 152 PRO A C 1
ATOM 1238 O O . PRO A 1 152 ? 25.264 17.874 -30.194 1.00 70.75 152 PRO A O 1
ATOM 1241 N N . GLY A 1 153 ? 23.620 18.280 -28.721 1.00 81.00 153 GLY A N 1
ATOM 1242 C CA . GLY A 1 153 ? 23.953 17.199 -27.795 1.00 81.00 153 GLY A CA 1
ATOM 1243 C C . GLY A 1 153 ? 23.173 15.904 -28.020 1.00 81.00 153 GLY A C 1
ATOM 1244 O O . GLY A 1 153 ? 23.455 14.919 -27.337 1.00 81.00 153 GLY A O 1
ATOM 1245 N N . LYS A 1 154 ? 22.194 15.878 -28.935 1.00 81.94 154 LYS A N 1
ATOM 1246 C CA . LYS A 1 154 ? 21.298 14.725 -29.132 1.00 81.94 154 LYS A CA 1
ATOM 1247 C C . LYS A 1 154 ? 22.054 13.452 -29.528 1.00 81.94 154 LYS A C 1
ATOM 1249 O O . LYS A 1 154 ? 22.003 12.469 -28.798 1.00 81.94 154 LYS A O 1
ATOM 1254 N N . LEU A 1 155 ? 22.853 13.499 -30.596 1.00 83.12 155 LEU A N 1
ATOM 1255 C CA . LEU A 1 155 ? 23.614 12.335 -31.082 1.00 83.12 155 LEU A CA 1
ATOM 1256 C C . LEU A 1 155 ? 24.647 11.828 -30.061 1.00 83.12 155 LEU A C 1
ATOM 1258 O O . LEU A 1 155 ? 24.878 10.628 -29.942 1.00 83.12 155 LEU A O 1
ATOM 1262 N N . LEU A 1 156 ? 25.255 12.735 -29.288 1.00 87.06 156 LEU A N 1
ATOM 1263 C CA . LEU A 1 156 ? 26.193 12.354 -28.232 1.00 87.06 156 LEU A CA 1
ATOM 1264 C C . LEU A 1 156 ? 25.480 11.646 -27.070 1.00 87.06 156 LEU A C 1
ATOM 1266 O O . LEU A 1 156 ? 26.030 10.703 -26.501 1.00 87.06 156 LEU A O 1
ATOM 1270 N N . ARG A 1 157 ? 24.274 12.096 -26.704 1.00 88.19 157 ARG A N 1
ATOM 1271 C CA . ARG A 1 157 ? 23.445 11.434 -25.685 1.00 88.19 157 ARG A CA 1
ATOM 1272 C C . ARG A 1 157 ? 22.969 10.065 -26.157 1.00 88.19 157 ARG A C 1
ATOM 1274 O O . ARG A 1 157 ? 23.092 9.114 -25.395 1.00 88.19 157 ARG A O 1
ATOM 1281 N N . GLU A 1 158 ? 22.532 9.952 -27.406 1.00 87.62 158 GLU A N 1
ATOM 1282 C CA . GLU A 1 158 ? 22.157 8.678 -28.029 1.00 87.62 158 GLU A CA 1
ATOM 1283 C C . GLU A 1 158 ? 23.313 7.668 -28.025 1.00 87.62 158 GLU A C 1
ATOM 1285 O O . GLU A 1 158 ? 23.126 6.520 -27.635 1.00 87.62 158 GLU A O 1
ATOM 1290 N N . GLU A 1 159 ? 24.532 8.083 -28.382 1.00 89.12 159 GLU A N 1
ATOM 1291 C CA . GLU A 1 159 ? 25.697 7.189 -28.365 1.00 89.12 159 GLU A CA 1
ATOM 1292 C C . GLU A 1 159 ? 26.107 6.790 -26.934 1.00 89.12 159 GLU A C 1
ATOM 1294 O O . GLU A 1 159 ? 26.477 5.641 -26.682 1.00 89.12 159 GLU A O 1
ATOM 1299 N N . LYS A 1 160 ? 26.004 7.706 -25.958 1.00 90.38 160 LYS A N 1
ATOM 1300 C CA . LYS A 1 160 ? 26.197 7.368 -24.534 1.00 90.38 160 LYS A CA 1
ATOM 1301 C C . LYS A 1 160 ? 25.158 6.351 -24.055 1.00 90.38 160 LYS A C 1
ATOM 1303 O O . LYS A 1 160 ? 25.524 5.406 -23.355 1.00 90.38 160 LYS A O 1
ATOM 1308 N N . LEU A 1 161 ? 23.898 6.529 -24.450 1.00 89.81 161 LEU A N 1
ATOM 1309 C CA . LEU A 1 161 ? 22.806 5.617 -24.128 1.00 89.81 161 LEU A CA 1
ATOM 1310 C C . LEU A 1 161 ? 23.032 4.242 -24.766 1.00 89.81 161 LEU A C 1
ATOM 1312 O O . LEU A 1 161 ? 22.996 3.235 -24.063 1.00 89.81 161 LEU A O 1
ATOM 1316 N N . ARG A 1 162 ? 23.405 4.196 -26.052 1.00 92.25 162 ARG A N 1
ATOM 1317 C CA . ARG A 1 162 ? 23.775 2.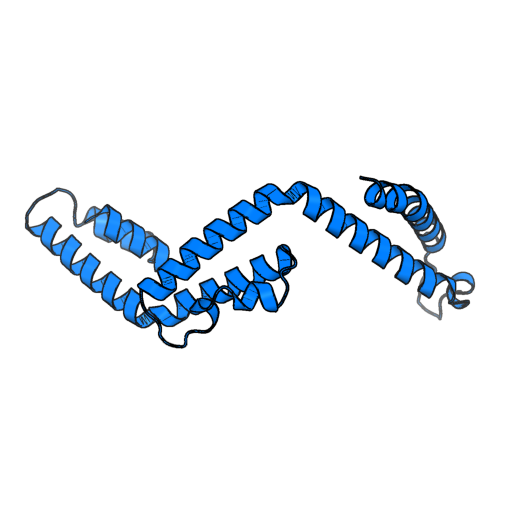962 -26.761 1.00 92.25 162 ARG A CA 1
ATOM 1318 C C . ARG A 1 162 ? 24.860 2.187 -26.021 1.00 92.25 162 ARG A C 1
ATOM 1320 O O . ARG A 1 162 ? 24.700 1.000 -25.760 1.00 92.25 162 ARG A O 1
ATOM 1327 N N . LYS A 1 163 ? 25.947 2.865 -25.632 1.00 92.81 163 LYS A N 1
ATOM 1328 C CA . LYS A 1 163 ? 27.048 2.247 -24.874 1.00 92.81 163 LYS A CA 1
ATOM 1329 C C . LYS A 1 163 ? 26.588 1.688 -23.533 1.00 92.81 163 LYS A C 1
ATOM 1331 O O . LYS A 1 163 ? 27.042 0.612 -23.144 1.00 92.81 163 LYS A O 1
ATOM 1336 N N . ARG A 1 164 ? 25.710 2.406 -22.826 1.00 91.56 164 ARG A N 1
ATOM 1337 C CA . ARG A 1 164 ? 25.128 1.937 -21.565 1.00 91.56 164 ARG A CA 1
ATOM 1338 C C . ARG A 1 164 ? 24.304 0.670 -21.783 1.00 91.56 164 ARG A C 1
ATOM 1340 O O . ARG A 1 164 ? 24.565 -0.314 -21.101 1.00 91.56 164 ARG A O 1
ATOM 1347 N N . ILE A 1 165 ? 23.399 0.665 -22.762 1.00 90.75 165 ILE A N 1
ATOM 1348 C CA . ILE A 1 165 ? 22.559 -0.493 -23.106 1.00 90.75 165 ILE A CA 1
ATOM 1349 C C . ILE A 1 165 ? 23.429 -1.711 -23.434 1.00 90.75 165 ILE A C 1
ATOM 1351 O O . ILE A 1 165 ? 23.291 -2.748 -22.791 1.00 90.75 165 ILE A O 1
ATOM 1355 N N . THR A 1 166 ? 24.386 -1.578 -24.359 1.00 90.06 166 THR A N 1
ATOM 1356 C CA . THR A 1 166 ? 25.258 -2.690 -24.779 1.00 90.06 166 THR A CA 1
ATOM 1357 C C . THR A 1 166 ? 26.084 -3.265 -23.626 1.00 90.06 166 THR A C 1
ATOM 1359 O O . THR A 1 166 ? 26.408 -4.449 -23.632 1.00 90.06 166 THR A O 1
ATOM 1362 N N . LYS A 1 167 ? 26.440 -2.446 -22.628 1.00 91.94 167 LYS A N 1
ATOM 1363 C CA . LYS A 1 167 ? 27.254 -2.874 -21.482 1.00 91.94 167 LYS A CA 1
ATOM 1364 C C . LYS A 1 167 ? 26.429 -3.426 -20.320 1.00 91.94 167 LYS A C 1
ATOM 1366 O O . LYS A 1 167 ? 26.904 -4.335 -19.645 1.00 91.94 167 LYS A O 1
ATOM 1371 N N . GLU A 1 168 ? 25.282 -2.829 -20.014 1.00 89.56 168 GLU A N 1
ATOM 1372 C CA . GLU A 1 168 ? 24.500 -3.152 -18.815 1.00 89.56 168 GLU A CA 1
ATOM 1373 C C . GLU A 1 168 ? 23.448 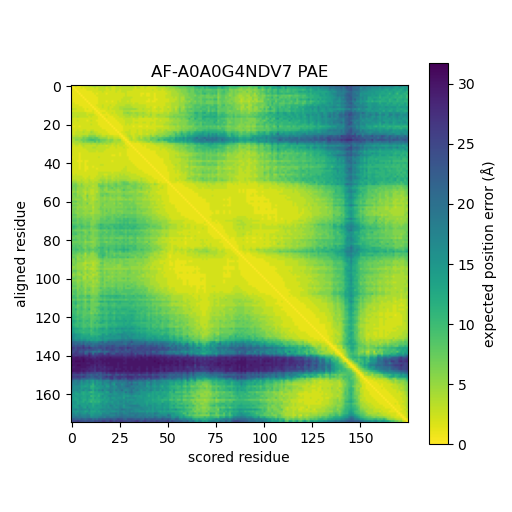-4.232 -19.065 1.00 89.56 168 GLU A C 1
ATOM 1375 O O . GLU A 1 168 ? 23.254 -5.071 -18.192 1.00 89.56 168 GLU A O 1
ATOM 1380 N N . LEU A 1 169 ? 22.824 -4.266 -20.247 1.00 87.69 169 LEU A N 1
ATOM 1381 C CA . LEU A 1 169 ? 21.753 -5.219 -20.546 1.00 87.69 169 LEU A CA 1
ATOM 1382 C C . LEU A 1 169 ? 22.221 -6.690 -20.472 1.00 87.69 169 LEU A C 1
ATOM 1384 O O . LEU A 1 169 ? 21.552 -7.473 -19.803 1.00 87.69 169 LEU A O 1
ATOM 1388 N N . PRO A 1 170 ? 23.394 -7.081 -21.025 1.00 89.00 170 PRO A N 1
ATOM 1389 C CA . PRO A 1 170 ? 23.885 -8.456 -20.894 1.00 89.00 170 PRO A CA 1
ATOM 1390 C C . PRO A 1 170 ? 24.267 -8.844 -19.463 1.00 89.00 170 PRO A C 1
ATOM 1392 O O . PRO A 1 170 ? 24.266 -10.023 -19.139 1.00 89.00 170 PRO A O 1
ATOM 1395 N N . LYS A 1 171 ? 24.622 -7.869 -18.614 1.00 88.50 171 LYS A N 1
ATOM 1396 C CA . LYS A 1 171 ? 24.995 -8.132 -17.217 1.00 88.50 171 LYS A CA 1
ATOM 1397 C C . LYS A 1 171 ? 23.772 -8.462 -16.380 1.00 88.50 171 LYS A C 1
ATOM 1399 O O . LYS A 1 171 ? 23.786 -9.446 -15.667 1.00 88.50 171 LYS A O 1
ATOM 1404 N N . ILE A 1 172 ? 22.705 -7.685 -16.548 1.00 86.62 172 ILE A N 1
ATOM 1405 C CA . ILE A 1 172 ? 21.441 -7.918 -15.840 1.00 86.62 172 ILE A CA 1
ATOM 1406 C C . ILE A 1 172 ? 20.802 -9.244 -16.269 1.00 86.62 172 ILE A C 1
ATOM 1408 O O . ILE A 1 172 ? 20.118 -9.864 -15.476 1.00 86.62 172 ILE A O 1
ATOM 1412 N N . ALA A 1 173 ? 21.023 -9.688 -17.511 1.00 79.38 173 ALA A N 1
ATOM 1413 C CA . ALA A 1 173 ? 20.540 -10.987 -17.980 1.00 79.38 173 ALA A CA 1
ATOM 1414 C C . ALA A 1 173 ? 21.366 -12.187 -17.468 1.00 79.38 173 ALA A C 1
ATOM 1416 O O . ALA A 1 173 ? 20.944 -13.326 -17.659 1.00 79.38 173 ALA A O 1
ATOM 1417 N N . ALA A 1 174 ? 22.554 -11.947 -16.903 1.00 77.69 174 ALA A N 1
ATOM 1418 C CA . ALA A 1 174 ? 23.457 -12.982 -16.397 1.00 77.69 174 ALA A CA 1
ATOM 1419 C C . ALA A 1 174 ? 23.465 -13.091 -14.861 1.00 77.69 174 ALA A C 1
ATOM 1421 O O . ALA A 1 174 ? 23.922 -14.114 -14.349 1.00 77.69 174 ALA A O 1
ATOM 1422 N N . ASP A 1 175 ? 23.004 -12.043 -14.171 1.00 57.38 175 ASP A N 1
ATOM 1423 C CA . ASP A 1 175 ? 22.796 -11.974 -12.718 1.00 57.38 175 ASP A CA 1
ATOM 1424 C C . ASP A 1 175 ? 21.438 -12.589 -12.327 1.00 57.38 175 ASP A C 1
ATOM 1426 O O . ASP A 1 175 ? 21.382 -13.255 -11.267 1.00 57.38 175 ASP A O 1
#

Sequence (175 aa):
LRAAVEALWEKLGVDSGERKSFLNANRGCGLRQINEFEDELARLNELKRQNLHLFVEDARYKLQELWDALYLSEDEMLEFTPAFSDVYSDALLEAHEREIARLEAVREQRAPILALVDKHRTLTHDRDELAASSQDASRLMMRGQKGERRDPGKLLREEKLRKRITKELPKIAAD

Secondary structure (DSSP, 8-state):
-HHHHHHHHHHTT--HHHHHHHHHHT-S-SHHHHHHHHHHHHHHHHHHHHTHHHHHHHHHHHHHHHHHHHT--HHHHHH-GGGG-----HHHHHHHHHHHHHHHHHHHHHHHHHHHHHHHHHHHHHHHHHHHHHH-THHHH----TTPPP-TTHHHHHHHHHHHHHHHHHHHTT-